Protein AF-A0A496RHC1-F1 (afdb_monomer)

pLDDT: mean 85.06, std 15.64, range [46.91, 98.38]

Foldseek 3Di:
DVVVVVVVVVVVVVPPPPDPDVDQDPAWPDDAPPDTDGPVRLVVVLVVDPFDPDPVSSVVSNVVVNVVVVVVVVCVVVVVCVDPVNVVVVVVVVVVVVVVVVVVVVCVVCVVVDDDDPVNVQVVQVVCVVVVNDDDGDDD

Radius of gyration: 28.57 Å; Cα contacts (8 Å, |Δi|>4): 58; chains: 1; bounding box: 62×73×48 Å

Solvent-accessible surface area (backbone atoms only — not comparable to full-atom values): 8525 Å² total; per-residue (Å²): 127,81,65,60,57,57,51,50,54,57,61,65,65,69,72,77,84,83,74,89,68,86,63,84,59,88,52,71,65,47,74,59,87,92,48,72,38,33,43,59,59,51,48,54,54,50,73,76,41,95,54,56,98,47,73,66,30,51,54,50,51,51,51,54,50,52,54,52,51,54,52,50,53,49,38,52,75,72,42,53,75,68,35,70,68,51,49,52,48,52,49,55,51,50,53,52,52,52,52,52,52,52,50,54,52,49,51,57,59,47,57,78,73,60,82,84,52,71,68,60,53,45,58,49,50,54,54,32,32,76,69,70,75,45,83,85,79,92,76,137

Structure (mmCIF, N/CA/C/O backbone):
data_AF-A0A496RHC1-F1
#
_entry.id   AF-A0A496RHC1-F1
#
loop_
_atom_site.group_PDB
_atom_site.id
_atom_site.type_symbol
_atom_site.label_atom_id
_atom_site.label_alt_id
_atom_site.label_comp_id
_atom_site.label_asym_id
_atom_site.label_entity_id
_atom_site.label_seq_id
_atom_site.pdbx_PDB_ins_code
_atom_site.Cartn_x
_atom_site.Cartn_y
_atom_site.Cartn_z
_atom_site.occupancy
_atom_site.B_iso_or_equiv
_atom_site.auth_seq_id
_atom_site.auth_comp_id
_atom_site.auth_asym_id
_atom_site.auth_atom_id
_atom_site.pdbx_PDB_model_num
ATOM 1 N N . MET A 1 1 ? -21.030 -60.474 -12.281 1.00 52.19 1 MET A N 1
ATOM 2 C CA . MET A 1 1 ? -21.161 -59.049 -12.677 1.00 52.19 1 MET A CA 1
ATOM 3 C C . MET A 1 1 ? -21.707 -58.120 -11.583 1.00 52.19 1 MET A C 1
ATOM 5 O O . MET A 1 1 ? -21.429 -56.935 -11.657 1.00 52.19 1 MET A O 1
ATOM 9 N N . ARG A 1 2 ? -22.403 -58.606 -10.536 1.00 55.97 2 ARG A N 1
ATOM 10 C CA . ARG A 1 2 ? -22.975 -57.751 -9.468 1.00 55.97 2 ARG A CA 1
ATOM 11 C C . ARG A 1 2 ? -22.011 -57.384 -8.316 1.00 55.97 2 ARG A C 1
ATOM 13 O O . ARG A 1 2 ? -22.274 -56.425 -7.607 1.00 55.97 2 ARG A O 1
ATOM 20 N N . ASN A 1 3 ? -20.873 -58.081 -8.179 1.00 46.91 3 ASN A N 1
ATOM 21 C CA . ASN A 1 3 ? -19.876 -57.815 -7.124 1.00 46.91 3 ASN A CA 1
ATOM 22 C C . ASN A 1 3 ? -18.772 -56.815 -7.519 1.00 46.91 3 ASN A C 1
ATOM 24 O O . ASN A 1 3 ? -18.162 -56.222 -6.637 1.00 46.91 3 ASN A O 1
ATOM 28 N N . HIS A 1 4 ? -18.522 -56.584 -8.815 1.00 53.34 4 HIS A N 1
ATOM 29 C CA . HIS A 1 4 ? -17.479 -55.640 -9.253 1.00 53.34 4 HIS A CA 1
ATOM 30 C C . HIS A 1 4 ? -17.912 -54.172 -9.117 1.00 53.34 4 HIS A C 1
ATOM 32 O O . HIS A 1 4 ? -17.069 -53.311 -8.899 1.00 53.34 4 HIS A O 1
ATOM 38 N N . ILE A 1 5 ? -19.223 -53.899 -9.169 1.00 59.91 5 ILE A N 1
ATOM 39 C CA . ILE A 1 5 ? -19.798 -52.554 -8.988 1.00 59.91 5 ILE A CA 1
ATOM 40 C C . ILE A 1 5 ? -19.646 -52.094 -7.531 1.00 59.91 5 ILE A C 1
ATOM 42 O O . ILE A 1 5 ? -19.268 -50.956 -7.278 1.00 59.91 5 ILE A O 1
ATOM 46 N N . VAL A 1 6 ? -19.859 -53.000 -6.570 1.00 60.06 6 VAL A N 1
ATOM 47 C CA . VAL A 1 6 ? -19.645 -52.722 -5.139 1.00 60.06 6 VAL A CA 1
ATOM 48 C C . VAL A 1 6 ? -18.158 -52.495 -4.850 1.00 60.06 6 VAL A C 1
ATOM 50 O O . VAL A 1 6 ? -17.809 -51.598 -4.091 1.00 60.06 6 VAL A O 1
ATOM 53 N N . PHE A 1 7 ? -17.272 -53.243 -5.516 1.00 55.62 7 PHE A N 1
ATOM 54 C CA . PHE A 1 7 ? -15.822 -53.082 -5.376 1.00 55.62 7 PHE A CA 1
ATOM 55 C C . PHE A 1 7 ? -15.322 -51.735 -5.931 1.00 55.62 7 PHE A C 1
ATOM 57 O O . PHE A 1 7 ? -14.465 -51.102 -5.324 1.00 55.62 7 PHE A O 1
ATOM 64 N N . TRP A 1 8 ? -15.901 -51.252 -7.037 1.00 57.19 8 TRP A N 1
ATOM 65 C CA . TRP A 1 8 ? -15.605 -49.927 -7.599 1.00 57.19 8 TRP A CA 1
ATOM 66 C C . TRP A 1 8 ? -16.179 -48.772 -6.766 1.00 57.19 8 TRP A C 1
ATOM 68 O O . TRP A 1 8 ? -15.527 -47.740 -6.636 1.00 57.19 8 TRP A O 1
ATOM 78 N N . LEU A 1 9 ? -17.346 -48.950 -6.140 1.00 58.00 9 LEU A N 1
ATOM 79 C CA . LEU A 1 9 ? -17.923 -47.957 -5.223 1.00 58.00 9 LEU A CA 1
ATOM 80 C C . LEU A 1 9 ? -17.124 -47.824 -3.915 1.00 58.00 9 LEU A C 1
ATOM 82 O O . LEU A 1 9 ? -16.999 -46.723 -3.388 1.00 58.00 9 LEU A O 1
ATOM 86 N N . ILE A 1 10 ?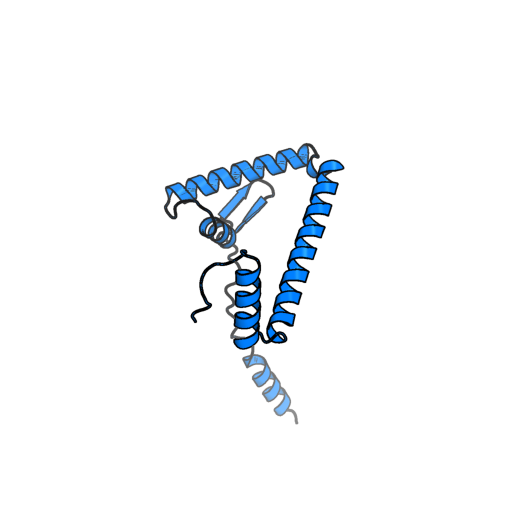 -16.528 -48.915 -3.426 1.00 58.66 10 ILE A N 1
ATOM 87 C CA . ILE A 1 10 ? -15.641 -48.894 -2.250 1.00 58.66 10 ILE A CA 1
ATOM 88 C C . ILE A 1 10 ? -14.264 -48.301 -2.606 1.00 58.66 10 ILE A C 1
ATOM 90 O O . ILE A 1 10 ? -13.697 -47.559 -1.808 1.00 58.66 10 ILE A O 1
ATOM 94 N N . LEU A 1 11 ? -13.751 -48.552 -3.818 1.00 55.56 11 LEU A N 1
ATOM 95 C CA . LEU A 1 11 ? -12.479 -47.991 -4.292 1.00 55.56 11 LEU A CA 1
ATOM 96 C C . LEU A 1 11 ? -12.566 -46.478 -4.578 1.00 55.56 11 LEU A C 1
ATOM 98 O O . LEU A 1 11 ? -11.611 -45.751 -4.318 1.00 55.56 11 LEU A O 1
ATOM 102 N N . PHE A 1 12 ? -13.712 -45.987 -5.060 1.00 55.12 12 PHE A N 1
ATOM 103 C CA . PHE A 1 12 ? -13.930 -44.558 -5.324 1.00 55.12 12 PHE A CA 1
ATOM 104 C C . PHE A 1 12 ? -14.272 -43.752 -4.055 1.00 55.12 12 PHE A C 1
ATOM 106 O O . PHE A 1 12 ? -14.042 -42.547 -4.006 1.00 55.12 12 PHE A O 1
ATOM 113 N N . GLY A 1 13 ? -14.765 -44.412 -2.999 1.00 56.31 13 GLY A N 1
ATOM 114 C CA . GLY A 1 13 ? -15.047 -43.783 -1.702 1.00 56.31 13 GLY A CA 1
ATOM 115 C C . GLY A 1 13 ? -13.808 -43.479 -0.850 1.00 56.31 13 GLY A C 1
ATOM 116 O O . GLY A 1 13 ? -13.897 -42.686 0.083 1.00 56.31 13 GLY A O 1
ATOM 117 N N . LEU A 1 14 ? -12.648 -44.068 -1.168 1.00 54.81 14 LEU A N 1
ATOM 118 C CA . LEU A 1 14 ? -11.431 -43.959 -0.350 1.00 54.81 14 LEU A CA 1
ATOM 119 C C . LEU A 1 14 ? -10.476 -42.827 -0.778 1.00 54.81 14 LEU A C 1
ATOM 121 O O . LEU A 1 14 ? -9.440 -42.630 -0.151 1.00 54.81 14 LEU A O 1
ATOM 125 N N . ILE A 1 15 ? -10.810 -42.076 -1.834 1.00 59.09 15 ILE A N 1
ATOM 126 C CA . ILE A 1 15 ? -9.944 -41.027 -2.411 1.00 59.09 15 ILE A CA 1
ATOM 127 C C . ILE A 1 15 ? -10.274 -39.622 -1.861 1.00 59.09 15 ILE A C 1
ATOM 129 O O . ILE A 1 15 ? -9.530 -38.675 -2.093 1.00 59.09 15 ILE A O 1
ATOM 133 N N . PHE A 1 16 ? -11.338 -39.456 -1.067 1.00 54.50 16 PHE A N 1
ATOM 134 C CA . PHE A 1 16 ? -11.821 -38.122 -0.672 1.00 54.50 16 PHE A CA 1
ATOM 135 C C . PHE A 1 16 ? -11.363 -37.602 0.703 1.00 54.50 16 PHE A C 1
ATOM 137 O O . PHE A 1 16 ? -11.832 -36.554 1.138 1.00 54.50 16 PHE A O 1
ATOM 144 N N . THR A 1 17 ? -10.452 -38.283 1.406 1.00 61.94 17 THR A N 1
ATOM 145 C CA . THR A 1 17 ? -10.113 -37.932 2.804 1.00 61.94 17 THR A CA 1
ATOM 146 C C . THR A 1 17 ? -8.702 -37.387 3.022 1.00 61.94 17 THR A C 1
ATOM 148 O O . THR A 1 17 ? -8.156 -37.549 4.111 1.00 61.94 17 THR A O 1
ATOM 151 N N . ILE A 1 18 ? -8.087 -36.724 2.038 1.00 61.78 18 ILE A N 1
ATOM 152 C CA . ILE A 1 18 ? -6.828 -35.990 2.268 1.00 61.78 18 ILE A CA 1
ATOM 153 C C . ILE A 1 18 ? -6.906 -34.626 1.590 1.00 61.78 18 ILE A C 1
ATOM 155 O O . ILE A 1 18 ? -6.391 -34.400 0.501 1.00 61.78 18 ILE A O 1
ATOM 159 N N . GLY A 1 19 ? -7.593 -33.709 2.259 1.00 58.75 19 GLY A N 1
ATOM 160 C CA . GLY A 1 19 ? -7.707 -32.319 1.844 1.00 58.75 19 GLY A CA 1
ATOM 161 C C . GLY A 1 19 ? -7.941 -31.417 3.043 1.00 58.75 19 GLY A C 1
ATOM 162 O O . GLY A 1 19 ? -8.881 -30.636 3.042 1.00 58.75 19 GLY A O 1
ATOM 163 N N . CYS A 1 20 ? -7.115 -31.534 4.088 1.00 63.62 20 CYS A N 1
ATOM 164 C CA . CYS A 1 20 ? -7.055 -30.508 5.127 1.00 63.62 20 CYS A CA 1
ATOM 165 C C . CYS A 1 20 ? -6.256 -29.321 4.571 1.00 63.62 20 CYS A C 1
ATOM 167 O O . CYS A 1 20 ? -5.105 -29.084 4.934 1.00 63.62 20 CYS A O 1
ATOM 169 N N . ALA A 1 21 ? -6.848 -28.619 3.607 1.00 55.00 21 ALA A N 1
ATOM 170 C CA . ALA A 1 21 ? -6.428 -27.268 3.302 1.00 55.00 21 ALA A CA 1
ATOM 171 C C . ALA A 1 21 ? -6.805 -26.430 4.528 1.00 55.00 21 ALA A C 1
ATOM 173 O O . ALA A 1 21 ? -7.970 -26.418 4.925 1.00 55.00 21 ALA A O 1
ATOM 174 N N . LYS A 1 22 ? -5.825 -25.773 5.161 1.00 53.41 22 LYS A N 1
ATOM 175 C CA . LYS A 1 22 ? -6.102 -24.680 6.098 1.00 53.41 22 LYS A CA 1
ATOM 176 C C . LYS A 1 22 ? -6.852 -23.613 5.303 1.00 53.41 22 LYS A C 1
ATOM 178 O O . LYS A 1 22 ? -6.233 -22.821 4.601 1.00 53.41 22 LYS A O 1
ATOM 183 N N . GLY A 1 23 ? -8.179 -23.686 5.329 1.00 55.72 23 GLY A N 1
ATOM 184 C CA . GLY A 1 23 ? -9.029 -22.620 4.831 1.00 55.72 23 GLY A CA 1
ATOM 185 C C . GLY A 1 23 ? -8.776 -21.357 5.655 1.00 55.72 23 GLY A C 1
ATOM 186 O O . GLY A 1 23 ? -8.352 -21.478 6.809 1.00 55.72 23 GLY A O 1
ATOM 187 N N . PRO A 1 24 ? -8.996 -20.167 5.075 1.00 56.22 24 PRO A N 1
ATOM 188 C CA . PRO A 1 24 ? -8.928 -18.916 5.823 1.00 56.22 24 PRO A CA 1
ATOM 189 C C . PRO A 1 24 ? -9.772 -19.045 7.094 1.00 56.22 24 PRO A C 1
ATOM 191 O O . PRO A 1 24 ? -10.896 -19.553 7.054 1.00 56.22 24 PRO A O 1
ATOM 194 N N . SER A 1 25 ? -9.202 -18.678 8.238 1.00 60.44 25 SER A N 1
ATOM 195 C CA . SER A 1 25 ? -9.881 -18.821 9.518 1.00 60.44 25 SER A CA 1
ATOM 196 C C . SER A 1 25 ? -11.129 -17.936 9.549 1.00 60.44 25 SER A C 1
ATOM 198 O O . SER A 1 25 ? -11.078 -16.741 9.267 1.00 60.44 25 SER A O 1
ATOM 200 N N . GLU A 1 26 ? -12.271 -18.502 9.948 1.00 69.19 26 GLU A N 1
ATOM 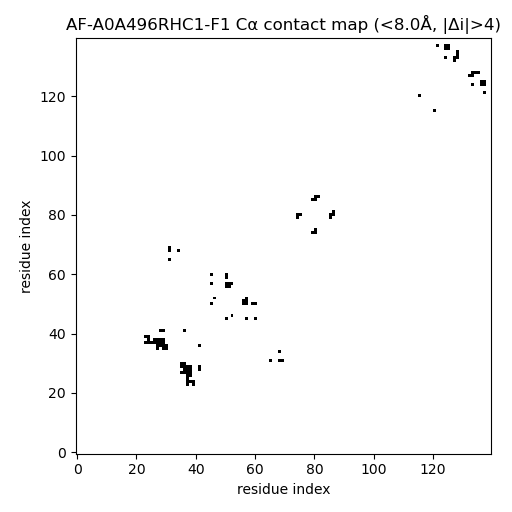201 C CA . GLU A 1 26 ? -13.524 -17.740 10.099 1.00 69.19 26 GLU A CA 1
ATOM 202 C C . GLU A 1 26 ? -13.498 -16.755 11.286 1.00 69.19 26 GLU A C 1
ATOM 204 O O . GLU A 1 26 ? -14.476 -16.060 11.574 1.00 69.19 26 GLU A O 1
ATOM 209 N N . THR A 1 27 ? -12.375 -16.672 12.004 1.00 84.44 27 THR A N 1
ATOM 210 C CA . THR A 1 27 ? -12.238 -15.796 13.164 1.00 84.44 27 THR A CA 1
ATOM 211 C C . THR A 1 27 ? -12.122 -14.351 12.694 1.00 84.44 27 THR A C 1
ATOM 213 O O . THR A 1 27 ? -11.093 -13.926 12.171 1.00 84.44 27 THR A O 1
ATOM 216 N N . THR A 1 28 ? -13.178 -13.569 12.910 1.00 89.62 28 THR A N 1
ATOM 217 C CA . THR A 1 28 ? -13.154 -12.119 12.687 1.00 89.62 28 THR A CA 1
ATOM 218 C C . THR A 1 28 ? -12.209 -11.457 13.691 1.00 89.62 28 THR A C 1
ATOM 220 O O . THR A 1 28 ? -12.417 -11.585 14.898 1.00 89.62 28 THR A O 1
ATOM 223 N N . ALA A 1 29 ? -11.206 -10.717 13.212 1.00 89.44 29 ALA A N 1
ATOM 224 C CA . ALA A 1 29 ? -10.311 -9.934 14.068 1.00 89.44 29 ALA A CA 1
ATOM 225 C C . ALA A 1 29 ? -10.726 -8.465 14.167 1.00 89.44 29 ALA A C 1
ATOM 227 O O . ALA A 1 29 ? -10.575 -7.856 15.226 1.00 89.44 29 ALA A O 1
ATOM 228 N N . VAL A 1 30 ? -11.262 -7.895 13.084 1.00 92.25 30 VAL A N 1
ATOM 229 C CA . VAL A 1 30 ? -11.667 -6.486 13.034 1.00 92.25 30 VAL A CA 1
ATOM 230 C C . VAL A 1 30 ? -13.028 -6.363 12.359 1.00 92.25 30 VAL A C 1
ATOM 232 O O . VAL A 1 30 ? -13.265 -6.944 11.301 1.00 92.25 30 VAL A O 1
ATOM 235 N N . ARG A 1 31 ? -13.920 -5.571 12.961 1.00 93.56 31 ARG A N 1
ATOM 236 C CA . ARG A 1 31 ? -15.194 -5.156 12.364 1.00 93.56 31 ARG A CA 1
ATOM 237 C C . ARG A 1 31 ? -15.384 -3.653 12.556 1.00 93.56 31 ARG A C 1
ATOM 239 O O . ARG A 1 31 ? -15.340 -3.178 13.688 1.00 93.56 31 ARG A O 1
ATOM 246 N N . VAL A 1 32 ? -15.601 -2.928 11.459 1.00 94.12 32 VAL A N 1
ATOM 247 C CA . VAL A 1 32 ? -15.869 -1.481 11.425 1.00 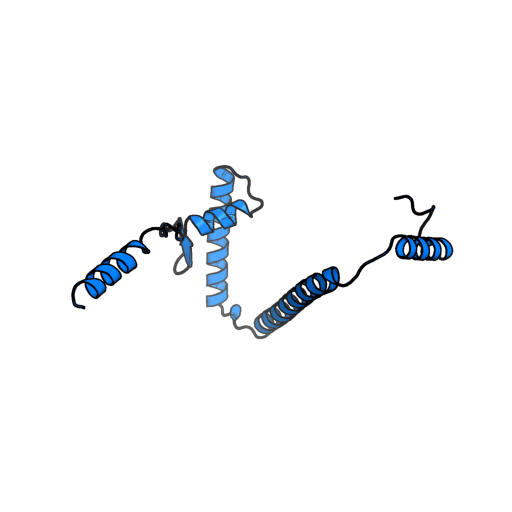94.12 32 VAL A CA 1
ATOM 248 C C . VAL A 1 32 ? -17.071 -1.239 10.509 1.00 94.12 32 VAL A C 1
ATOM 250 O O . VAL A 1 32 ? -16.923 -1.123 9.293 1.00 94.12 32 VAL A O 1
ATOM 253 N N . ASN A 1 33 ? -18.272 -1.183 11.089 1.00 93.00 33 ASN A N 1
ATOM 254 C CA . ASN A 1 33 ? -19.538 -1.190 10.343 1.00 93.00 33 ASN A CA 1
ATOM 255 C C . ASN A 1 33 ? -19.590 -2.396 9.380 1.00 93.00 33 ASN A C 1
ATOM 257 O O . ASN A 1 33 ? -19.375 -3.528 9.816 1.00 93.00 33 ASN A O 1
ATOM 261 N N . GLU A 1 34 ? -19.808 -2.152 8.087 1.00 89.06 34 GLU A N 1
ATOM 262 C CA . GLU A 1 34 ? -19.852 -3.180 7.038 1.00 89.06 34 GLU A CA 1
ATOM 263 C C . GLU A 1 34 ? -18.470 -3.760 6.689 1.00 89.06 34 GLU A C 1
ATOM 265 O O . GLU A 1 34 ? -18.370 -4.811 6.058 1.00 89.06 34 GLU A O 1
ATOM 270 N N . PHE A 1 35 ? -17.379 -3.106 7.104 1.00 93.25 35 PHE A N 1
ATOM 271 C CA . PHE A 1 35 ? -16.035 -3.628 6.886 1.00 93.25 35 PHE A CA 1
ATOM 272 C C . PHE A 1 35 ? -15.726 -4.742 7.892 1.00 93.25 35 PHE A C 1
ATOM 274 O O . PHE A 1 35 ? -15.705 -4.511 9.105 1.00 93.25 35 PHE A O 1
ATOM 281 N N . VAL A 1 36 ? -15.423 -5.937 7.388 1.00 94.50 36 VAL A N 1
ATOM 282 C CA . VAL A 1 36 ? -15.023 -7.106 8.181 1.00 94.50 36 VAL A CA 1
ATOM 283 C C . VAL A 1 36 ? -13.674 -7.603 7.676 1.00 94.50 36 VAL A C 1
ATOM 285 O O . VAL A 1 36 ? -13.458 -7.684 6.471 1.00 94.50 36 VAL A O 1
ATOM 288 N N . MET A 1 37 ? -12.776 -7.929 8.603 1.00 94.00 37 MET A N 1
ATOM 289 C CA . MET A 1 37 ? -11.465 -8.506 8.312 1.00 94.00 37 MET A CA 1
ATOM 290 C C . MET A 1 37 ? -11.214 -9.707 9.229 1.00 94.00 37 MET A C 1
ATOM 292 O O . MET A 1 37 ? -11.407 -9.634 10.453 1.00 94.00 37 MET A O 1
ATOM 296 N N . SER A 1 38 ? -10.784 -10.814 8.632 1.00 95.19 38 SER A N 1
ATOM 297 C CA . SER A 1 38 ? -10.372 -12.026 9.343 1.00 95.19 38 SER A CA 1
ATOM 298 C C . SER A 1 38 ? -9.052 -11.828 10.097 1.00 95.19 38 SER A C 1
ATOM 300 O O . SER A 1 38 ? -8.301 -10.880 9.858 1.00 95.19 38 SER A O 1
ATOM 302 N N . ALA A 1 39 ? -8.755 -12.726 11.035 1.00 94.06 39 ALA A N 1
ATOM 303 C CA . ALA A 1 39 ? -7.487 -12.718 11.759 1.00 94.06 39 ALA A CA 1
ATOM 304 C C . ALA A 1 39 ? -6.276 -12.934 10.847 1.00 94.06 39 ALA A C 1
ATOM 306 O O . ALA A 1 39 ? -5.241 -12.305 11.071 1.00 94.06 39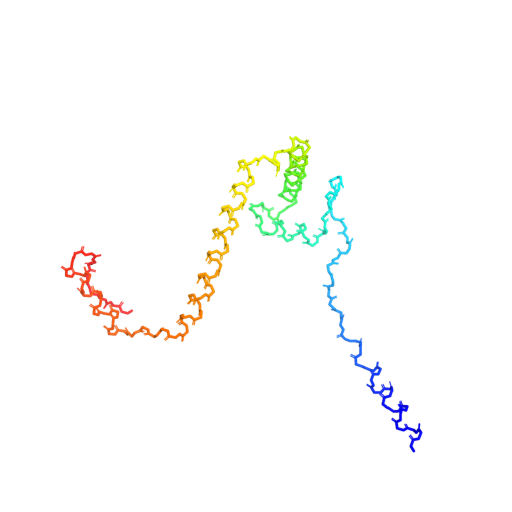 ALA A O 1
ATOM 307 N N . ASP A 1 40 ? -6.420 -13.763 9.813 1.00 93.94 40 ASP A N 1
ATOM 308 C CA . ASP A 1 40 ? -5.336 -14.060 8.878 1.00 93.94 40 ASP A CA 1
ATOM 309 C C . ASP A 1 40 ? -5.024 -12.848 7.995 1.00 93.94 40 ASP A C 1
ATOM 311 O O . ASP A 1 40 ? -3.865 -12.457 7.896 1.00 93.94 40 ASP A O 1
ATOM 315 N N . GLU A 1 41 ? -6.046 -12.179 7.451 1.00 94.38 41 GLU A N 1
ATOM 316 C CA . GLU A 1 41 ? -5.867 -10.938 6.682 1.00 94.38 41 GLU A CA 1
ATOM 317 C C . GLU A 1 41 ? -5.271 -9.817 7.539 1.00 94.38 41 GLU A C 1
ATOM 319 O 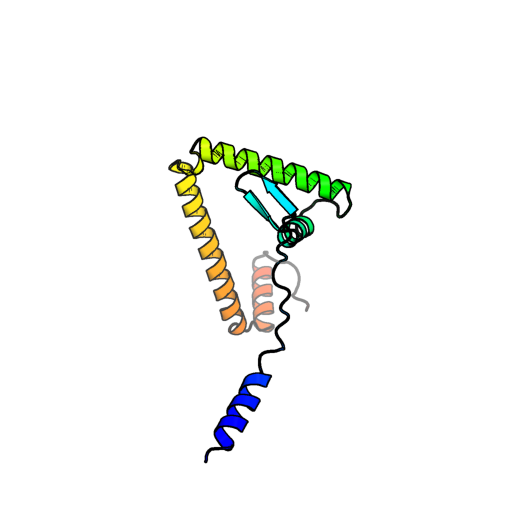O . GLU A 1 41 ? -4.413 -9.063 7.078 1.00 94.38 41 GLU A O 1
ATOM 324 N N . PHE A 1 42 ? -5.708 -9.695 8.798 1.00 95.62 42 PHE A N 1
ATOM 325 C CA . PHE A 1 42 ? -5.143 -8.707 9.714 1.00 95.62 42 PHE A CA 1
ATOM 326 C C . PHE A 1 42 ? -3.662 -8.976 9.973 1.00 95.62 42 PHE A C 1
ATOM 328 O O . PHE A 1 42 ? -2.854 -8.046 9.973 1.00 95.62 42 PHE A O 1
ATOM 335 N N . GLN A 1 43 ? -3.310 -10.241 10.201 1.00 94.81 43 GLN A N 1
ATOM 336 C CA . GLN A 1 43 ? -1.934 -10.644 10.449 1.00 94.81 43 GLN A CA 1
ATOM 337 C C . GLN A 1 43 ? -1.067 -10.441 9.201 1.00 94.81 43 GLN A C 1
ATOM 339 O O . GLN A 1 43 ? -0.003 -9.845 9.317 1.00 94.81 43 GLN A O 1
ATOM 344 N N . GLU A 1 44 ? -1.548 -10.821 8.015 1.00 95.44 44 GLU A N 1
ATOM 345 C CA . GLU A 1 44 ? -0.855 -10.597 6.742 1.00 95.44 44 GLU A CA 1
ATOM 346 C C . GLU A 1 44 ? -0.590 -9.108 6.491 1.00 95.44 44 GLU A C 1
ATOM 348 O O . GLU A 1 44 ? 0.523 -8.723 6.129 1.00 95.44 44 GLU A O 1
ATOM 353 N N . GLN A 1 45 ? -1.586 -8.242 6.703 1.00 95.56 45 GLN A N 1
ATOM 354 C CA . GLN A 1 45 ? -1.386 -6.804 6.518 1.00 95.56 45 GLN A CA 1
ATOM 355 C C . GLN A 1 45 ? -0.432 -6.216 7.558 1.00 95.56 45 GLN A C 1
ATOM 357 O O . GLN A 1 45 ? 0.348 -5.329 7.220 1.00 95.56 45 GLN A O 1
ATOM 362 N N . PHE A 1 46 ? -0.479 -6.697 8.803 1.00 96.94 46 PHE A N 1
ATOM 363 C CA . PHE A 1 46 ? 0.443 -6.262 9.849 1.00 96.94 46 PHE A CA 1
ATOM 364 C C . PHE A 1 46 ? 1.887 -6.685 9.548 1.00 96.94 46 PHE A C 1
ATOM 366 O O . PHE A 1 46 ? 2.792 -5.862 9.668 1.00 96.94 46 PHE A O 1
ATOM 373 N N . ASP A 1 47 ? 2.100 -7.922 9.101 1.00 96.38 47 ASP A N 1
ATOM 374 C CA . ASP A 1 47 ? 3.431 -8.461 8.792 1.00 96.38 47 ASP A CA 1
ATOM 375 C C . ASP A 1 47 ? 4.085 -7.767 7.589 1.00 96.38 47 ASP A C 1
ATOM 377 O O . ASP A 1 47 ? 5.307 -7.651 7.531 1.00 96.38 47 ASP A O 1
ATOM 381 N N . ASN A 1 48 ? 3.278 -7.262 6.651 1.00 96.62 48 ASN A N 1
ATOM 382 C CA . ASN A 1 48 ? 3.741 -6.472 5.506 1.00 96.62 48 ASN A CA 1
ATOM 383 C C . ASN A 1 48 ? 3.787 -4.957 5.783 1.00 96.62 48 ASN A C 1
ATOM 385 O O . ASN A 1 48 ? 3.985 -4.168 4.857 1.00 96.62 48 ASN A O 1
ATOM 389 N N . SER A 1 49 ? 3.555 -4.533 7.026 1.00 95.94 49 SER A N 1
ATOM 390 C CA . SER A 1 49 ? 3.570 -3.123 7.413 1.00 95.94 49 SER A CA 1
ATOM 391 C C . SER A 1 49 ? 4.907 -2.712 8.030 1.00 95.94 49 SER A C 1
ATOM 393 O O . SER A 1 49 ? 5.662 -3.539 8.529 1.00 95.94 49 SER A O 1
ATOM 395 N N . ASP A 1 50 ? 5.162 -1.405 8.085 1.00 96.81 50 ASP A N 1
ATOM 396 C CA . ASP A 1 50 ? 6.366 -0.853 8.722 1.00 96.81 50 ASP A CA 1
ATOM 397 C C . ASP A 1 50 ? 6.253 -0.750 10.259 1.00 96.81 50 ASP A C 1
ATOM 399 O O . ASP A 1 50 ? 7.108 -0.153 10.921 1.00 96.81 50 ASP A O 1
ATOM 403 N N . TYR A 1 51 ? 5.179 -1.277 10.860 1.00 97.12 51 TYR A N 1
ATOM 404 C CA . TYR A 1 51 ? 4.971 -1.203 12.305 1.00 97.12 51 TYR A CA 1
ATOM 405 C C . TYR A 1 51 ? 5.869 -2.215 13.027 1.00 97.12 51 TYR A C 1
ATOM 407 O O . TYR A 1 51 ? 6.085 -3.326 12.543 1.00 97.12 51 TYR A O 1
ATOM 415 N N . PRO A 1 52 ? 6.379 -1.881 14.225 1.00 96.81 52 PRO A N 1
ATOM 416 C CA . PRO A 1 52 ? 7.213 -2.809 14.969 1.00 96.81 52 PRO A CA 1
ATOM 417 C C . PRO A 1 52 ? 6.411 -4.055 15.361 1.00 96.81 52 PRO A C 1
ATOM 419 O O . PRO A 1 52 ? 5.294 -3.944 15.870 1.00 96.81 52 PRO A O 1
ATOM 422 N N . ALA A 1 53 ? 7.010 -5.236 15.182 1.00 95.88 53 ALA A N 1
ATOM 423 C CA . ALA A 1 53 ? 6.416 -6.544 15.476 1.00 95.88 53 ALA A CA 1
ATOM 424 C C . ALA A 1 53 ? 6.317 -6.828 16.991 1.00 95.88 53 ALA A C 1
ATOM 426 O O . ALA A 1 53 ? 6.862 -7.795 17.521 1.00 95.88 53 ALA A O 1
ATOM 427 N N . ASN A 1 54 ? 5.639 -5.944 17.718 1.00 96.56 54 ASN A N 1
ATOM 428 C CA . ASN A 1 54 ? 5.369 -6.039 19.143 1.00 96.56 54 ASN A CA 1
ATOM 429 C C . ASN A 1 54 ? 3.918 -5.618 19.437 1.00 96.56 54 ASN A C 1
ATOM 431 O O . ASN A 1 54 ? 3.174 -5.197 18.548 1.00 96.56 54 ASN A O 1
ATOM 435 N N . LYS A 1 55 ? 3.496 -5.755 20.699 1.00 96.44 55 LYS A N 1
ATOM 436 C CA . LYS A 1 55 ? 2.115 -5.465 21.106 1.00 96.44 55 LYS A CA 1
ATOM 437 C C . LYS A 1 55 ? 1.703 -4.018 20.802 1.00 96.44 55 LYS A C 1
ATOM 439 O O . LYS A 1 55 ? 0.620 -3.801 20.275 1.00 96.44 55 LYS A O 1
ATOM 444 N N . GLU A 1 56 ? 2.568 -3.054 21.100 1.00 97.50 56 GLU A N 1
ATOM 445 C CA . GLU A 1 56 ? 2.289 -1.631 20.888 1.00 97.50 56 GLU A CA 1
ATOM 446 C C . GLU A 1 56 ? 2.163 -1.290 19.395 1.00 97.50 56 GLU A C 1
ATOM 448 O O . GLU A 1 56 ? 1.220 -0.610 18.990 1.00 97.50 56 GLU A O 1
ATOM 453 N N . GLY A 1 57 ? 3.058 -1.818 18.555 1.00 97.81 57 GLY A N 1
ATOM 454 C CA . GLY A 1 57 ? 2.988 -1.663 17.104 1.00 97.81 57 GLY A CA 1
ATOM 455 C C . GLY A 1 57 ? 1.708 -2.253 16.524 1.00 97.81 57 GLY A C 1
ATOM 456 O O . GLY A 1 57 ? 1.052 -1.602 15.713 1.00 97.81 57 GLY A O 1
ATOM 457 N N . LYS A 1 58 ? 1.292 -3.430 17.008 1.00 96.75 58 LYS A N 1
ATOM 458 C CA . LYS A 1 58 ? 0.036 -4.080 16.603 1.00 96.75 58 LYS A CA 1
ATOM 459 C C . LYS A 1 58 ? -1.199 -3.273 17.017 1.00 96.75 58 LYS A C 1
ATOM 461 O O . LYS A 1 58 ? -2.131 -3.134 16.228 1.00 96.75 58 LYS A O 1
ATOM 466 N N . GLU A 1 59 ? -1.200 -2.696 18.219 1.00 96.94 59 GLU A N 1
ATOM 467 C CA . GLU A 1 59 ? -2.271 -1.803 18.689 1.00 96.94 59 GLU A CA 1
ATOM 468 C C . GLU A 1 59 ? -2.345 -0.505 17.873 1.00 96.94 59 GLU A C 1
ATOM 470 O O . GLU A 1 59 ? -3.438 -0.060 17.509 1.00 96.94 59 GLU A O 1
ATOM 475 N N . LYS A 1 60 ? -1.193 0.091 17.546 1.00 97.94 60 LYS A N 1
ATOM 476 C CA . LYS A 1 60 ? -1.121 1.295 16.711 1.00 97.94 60 LYS A CA 1
ATOM 477 C C . LYS A 1 60 ? -1.614 1.010 15.291 1.00 97.94 60 LYS A C 1
ATOM 479 O O . LYS A 1 60 ? -2.464 1.744 14.792 1.00 97.94 60 LYS A O 1
ATOM 484 N N . PHE A 1 61 ? -1.157 -0.086 14.687 1.00 97.81 61 PHE A N 1
ATOM 485 C CA . PHE A 1 61 ? -1.615 -0.536 13.373 1.00 97.81 61 PHE A CA 1
ATOM 486 C C . PHE A 1 61 ? -3.136 -0.733 13.342 1.00 97.81 61 PHE A C 1
ATOM 488 O O . PHE A 1 61 ? -3.803 -0.227 12.441 1.00 97.81 61 PHE A O 1
ATOM 495 N N . LEU A 1 62 ? -3.706 -1.385 14.363 1.00 96.69 62 LEU A N 1
ATOM 496 C CA . LEU A 1 62 ? -5.154 -1.565 14.485 1.00 96.69 62 LEU A CA 1
ATOM 497 C C . LEU A 1 62 ? -5.903 -0.223 14.533 1.00 96.69 62 LEU A C 1
ATOM 499 O O . LEU A 1 62 ? -6.897 -0.044 13.829 1.00 96.69 62 LEU A O 1
ATOM 503 N N . LYS A 1 63 ? -5.432 0.735 15.340 1.00 97.06 63 LYS A N 1
ATOM 504 C CA . LYS A 1 63 ? -6.035 2.076 15.435 1.00 97.06 63 LYS A CA 1
ATOM 505 C C . LYS A 1 63 ? -5.990 2.836 14.111 1.00 97.06 63 LYS A C 1
ATOM 507 O O . LYS A 1 63 ? -6.988 3.453 13.726 1.00 97.06 63 LYS A O 1
ATOM 512 N N . ASP A 1 64 ? -4.859 2.776 13.420 1.00 97.31 64 ASP A N 1
ATOM 513 C CA . ASP A 1 64 ? -4.669 3.463 12.144 1.00 97.31 64 ASP A CA 1
ATOM 514 C C . ASP A 1 64 ? -5.504 2.798 11.038 1.00 97.31 64 ASP A C 1
ATOM 516 O O . ASP A 1 64 ? -6.089 3.487 10.199 1.00 97.31 64 ASP A O 1
ATOM 520 N N . LEU A 1 65 ? -5.640 1.468 11.063 1.00 96.50 65 LEU A N 1
ATOM 521 C CA . LEU A 1 65 ? -6.549 0.722 10.194 1.00 96.50 65 LEU A CA 1
ATOM 522 C C . LEU A 1 65 ? -8.003 1.167 10.401 1.00 96.50 65 LEU A C 1
ATOM 524 O O . LEU A 1 65 ? -8.661 1.531 9.428 1.00 96.50 65 LEU A O 1
ATOM 528 N N . ILE A 1 66 ? -8.492 1.184 11.646 1.00 96.38 66 ILE A N 1
ATOM 529 C CA . ILE A 1 66 ? -9.872 1.591 11.962 1.00 96.38 66 ILE A CA 1
ATOM 530 C C . ILE A 1 66 ? -10.127 3.029 11.503 1.00 96.38 66 ILE A C 1
ATOM 532 O O . ILE A 1 66 ? -11.099 3.280 10.792 1.00 96.38 66 ILE A O 1
ATOM 536 N N . SER A 1 67 ? -9.229 3.955 11.848 1.00 97.31 67 SER A N 1
ATOM 537 C CA . SER A 1 67 ? -9.339 5.368 11.458 1.00 97.31 67 SER A CA 1
ATOM 538 C C . SER A 1 67 ? -9.429 5.526 9.941 1.00 97.31 67 SER A C 1
ATOM 540 O O . SER A 1 67 ? -10.313 6.213 9.434 1.00 97.31 67 SER A O 1
ATOM 542 N N . ARG A 1 68 ? -8.567 4.826 9.196 1.00 96.94 68 ARG A N 1
ATOM 543 C CA . ARG A 1 68 ? -8.572 4.841 7.729 1.00 96.94 68 ARG A CA 1
ATOM 544 C C . ARG A 1 68 ? -9.882 4.314 7.151 1.00 96.94 68 ARG A C 1
ATOM 546 O O . ARG A 1 68 ? -10.387 4.891 6.196 1.00 96.94 68 ARG A O 1
ATOM 553 N N . LYS A 1 69 ? -10.443 3.238 7.712 1.00 96.75 69 LYS A N 1
ATOM 554 C CA . LYS A 1 69 ? -11.718 2.675 7.238 1.00 96.75 69 LYS A CA 1
ATOM 555 C C . LYS A 1 69 ? -12.895 3.612 7.488 1.00 96.75 69 LYS A C 1
ATOM 557 O O . LYS A 1 69 ? -13.724 3.752 6.598 1.00 96.75 69 LYS A O 1
ATOM 562 N N . LEU A 1 70 ? -12.932 4.294 8.632 1.00 97.50 70 LEU A N 1
ATOM 563 C CA . LEU A 1 70 ? -13.959 5.302 8.908 1.00 97.50 70 LEU A CA 1
ATOM 564 C C . LEU A 1 70 ? -13.875 6.485 7.934 1.00 97.50 70 LEU A C 1
ATOM 566 O O . LEU A 1 70 ? -14.896 6.903 7.403 1.00 97.50 70 LEU A O 1
ATOM 570 N N . LEU A 1 71 ? -12.668 6.978 7.643 1.00 97.88 71 LEU A N 1
ATOM 571 C CA . LEU A 1 71 ? -12.477 8.068 6.678 1.00 97.88 71 LEU A CA 1
ATOM 572 C C . LEU A 1 71 ? -12.889 7.677 5.253 1.00 97.88 71 LEU A C 1
ATOM 574 O O . LEU A 1 71 ? -13.466 8.492 4.543 1.00 97.88 71 LEU A O 1
ATOM 578 N N . LEU A 1 72 ? -12.614 6.439 4.835 1.00 97.06 72 LEU A N 1
ATOM 579 C CA . LEU A 1 72 ? -13.050 5.943 3.527 1.00 97.06 72 LEU A CA 1
ATOM 580 C C . LEU A 1 72 ? -14.578 5.830 3.442 1.00 97.06 72 LEU A C 1
ATOM 582 O O . LEU A 1 72 ? -15.152 6.224 2.435 1.00 97.06 72 LEU A O 1
ATOM 586 N N . GLN A 1 73 ? -15.237 5.362 4.505 1.00 96.44 73 GLN A N 1
ATOM 587 C CA . GLN A 1 73 ? -16.702 5.323 4.559 1.00 96.44 73 GLN A CA 1
ATOM 588 C C . GLN A 1 73 ? -17.312 6.729 4.494 1.00 96.44 73 GLN A C 1
ATOM 590 O O . GLN A 1 73 ? -18.302 6.926 3.796 1.00 96.44 73 GLN A O 1
ATOM 595 N N . GLU A 1 74 ? -16.719 7.715 5.171 1.00 97.44 74 GLU A N 1
ATOM 596 C CA . GLU A 1 74 ? -17.152 9.114 5.062 1.00 97.44 74 GLU A CA 1
ATOM 597 C C . GLU A 1 74 ? -16.982 9.641 3.627 1.00 97.44 74 GLU A C 1
ATOM 599 O O . GLU A 1 74 ? -17.897 10.245 3.074 1.00 97.44 74 GLU A O 1
ATOM 604 N N . ALA A 1 75 ? -15.847 9.355 2.983 1.00 97.50 75 ALA A N 1
ATOM 605 C CA . ALA A 1 75 ? -15.599 9.749 1.597 1.00 97.50 75 ALA A CA 1
ATOM 606 C C . ALA A 1 75 ? -16.641 9.166 0.620 1.00 97.50 75 ALA A C 1
ATOM 608 O O . ALA A 1 75 ? -17.117 9.877 -0.266 1.00 97.50 75 ALA A O 1
ATOM 609 N N . GLU A 1 76 ? -17.034 7.902 0.804 1.00 96.31 76 GLU A N 1
ATOM 610 C CA . GLU A 1 76 ? -18.110 7.257 0.034 1.00 96.31 76 GLU A CA 1
ATOM 611 C C . GLU A 1 76 ? -19.478 7.902 0.305 1.00 96.31 76 GLU A C 1
ATOM 613 O O . GLU A 1 76 ? -20.263 8.126 -0.620 1.00 96.31 76 GLU A O 1
ATOM 618 N N . GLN A 1 77 ? -19.775 8.250 1.562 1.00 96.94 77 GLN A N 1
ATOM 619 C CA . GLN A 1 77 ? -21.012 8.957 1.922 1.00 96.94 77 GLN A CA 1
ATOM 620 C C . GLN A 1 77 ? -21.083 10.348 1.285 1.00 96.94 77 GLN A C 1
ATOM 622 O O . GLN A 1 77 ? -22.150 10.769 0.836 1.00 96.94 77 GLN A O 1
ATOM 627 N N . MET A 1 78 ? -19.944 11.032 1.189 1.00 97.94 78 MET A N 1
ATOM 628 C CA . MET A 1 78 ? -19.801 12.308 0.488 1.00 97.94 78 MET A CA 1
ATOM 629 C C . MET A 1 78 ? -19.839 12.166 -1.044 1.00 97.94 78 MET A C 1
ATOM 631 O O . MET A 1 78 ? -19.940 13.172 -1.743 1.00 97.94 78 MET A O 1
ATOM 635 N N . GLY A 1 79 ? -19.785 10.941 -1.578 1.00 97.69 79 GLY A N 1
ATOM 636 C CA . GLY A 1 79 ? -19.803 10.667 -3.015 1.00 97.69 79 GLY A CA 1
ATOM 637 C C . GLY A 1 79 ? -18.490 10.982 -3.733 1.00 97.69 79 GLY A C 1
ATOM 638 O O . GLY A 1 79 ? -18.497 11.109 -4.959 1.00 97.69 79 GLY A O 1
ATOM 639 N N . LEU A 1 80 ? -17.376 11.101 -2.999 1.00 97.88 80 LEU A N 1
ATOM 640 C CA . LEU A 1 80 ? -16.054 11.383 -3.576 1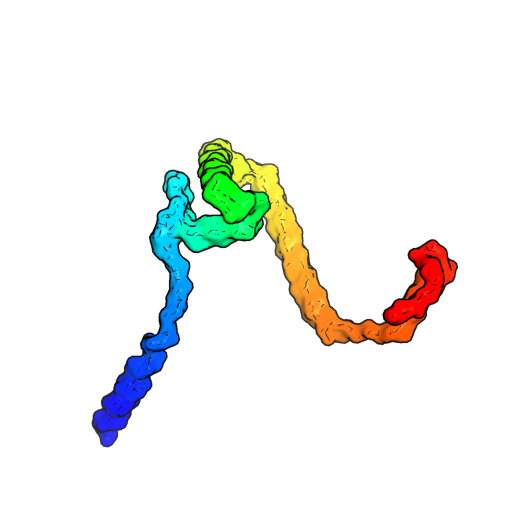.00 97.88 80 LEU A CA 1
ATOM 641 C C . LEU A 1 80 ? -15.604 10.267 -4.532 1.00 97.88 80 LEU A C 1
ATOM 643 O O . LEU A 1 80 ? -14.928 10.517 -5.526 1.00 97.88 80 LEU A O 1
ATOM 647 N N . ASP A 1 81 ? -16.053 9.038 -4.279 1.00 96.88 81 ASP A N 1
ATOM 648 C CA . ASP A 1 81 ? -15.844 7.857 -5.122 1.00 96.88 81 ASP A CA 1
ATOM 649 C C . ASP A 1 81 ? -16.531 7.944 -6.500 1.00 96.88 81 ASP A C 1
ATOM 651 O O . ASP A 1 81 ? -16.246 7.142 -7.391 1.00 96.88 81 ASP A O 1
ATOM 655 N N . LYS A 1 82 ? -17.430 8.916 -6.695 1.00 97.62 82 LYS A N 1
ATOM 656 C CA . LYS A 1 82 ? -18.217 9.116 -7.925 1.00 97.62 82 LYS A CA 1
ATOM 657 C C . LYS A 1 82 ? -17.832 10.384 -8.676 1.00 97.62 82 LYS A C 1
ATOM 659 O O . LYS A 1 82 ? -18.392 10.650 -9.742 1.00 97.62 82 LYS A O 1
ATOM 664 N N . GLU A 1 83 ? -16.909 11.178 -8.142 1.00 98.38 83 GLU A N 1
ATOM 665 C CA . GLU A 1 83 ? -16.473 12.402 -8.799 1.00 98.38 83 GLU A CA 1
ATOM 666 C C . GLU A 1 83 ? -15.788 12.079 -10.138 1.00 98.38 83 GLU A C 1
ATOM 668 O O . GLU A 1 83 ? -14.937 11.186 -10.201 1.00 98.38 83 GLU A O 1
ATOM 673 N N . PRO A 1 84 ? -16.109 12.801 -11.232 1.00 98.25 84 PRO A N 1
ATOM 674 C CA . PRO A 1 84 ? -15.528 12.518 -12.545 1.00 98.25 84 PRO A CA 1
ATOM 675 C C . PRO A 1 84 ? -13.994 12.555 -12.564 1.00 98.25 84 PRO A C 1
ATOM 677 O O . PRO A 1 84 ? -13.366 11.808 -13.315 1.00 98.25 84 PRO A O 1
ATOM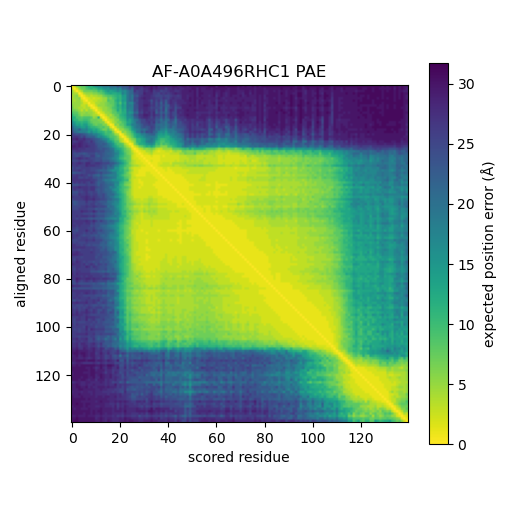 680 N N . GLU A 1 85 ? -13.386 13.420 -11.749 1.00 97.50 85 GLU A N 1
ATOM 681 C CA . GLU A 1 85 ? -11.931 13.518 -11.623 1.00 97.50 85 GLU A CA 1
ATOM 682 C C . GLU A 1 85 ? -11.332 12.276 -10.953 1.00 97.50 85 GLU A C 1
ATOM 684 O O . GLU A 1 85 ? -10.411 11.677 -11.515 1.00 97.50 85 GLU A O 1
ATOM 689 N N . PHE A 1 86 ? -11.916 11.823 -9.839 1.00 97.88 86 PHE A N 1
ATOM 690 C CA . PHE A 1 86 ? -11.517 10.587 -9.164 1.00 97.88 86 PHE A CA 1
ATOM 691 C C . PHE A 1 86 ? -11.652 9.369 -10.085 1.00 97.88 86 PHE A C 1
ATOM 693 O O . PHE A 1 86 ? -10.704 8.601 -10.248 1.00 97.88 86 PHE A O 1
ATOM 700 N N . LEU A 1 87 ? -12.790 9.217 -10.771 1.00 98.12 87 LEU A N 1
ATOM 701 C CA . LEU A 1 87 ? -13.010 8.099 -11.697 1.00 98.12 87 LEU A CA 1
ATOM 702 C C . LEU A 1 87 ? -11.974 8.075 -12.831 1.00 98.12 87 LEU A C 1
ATOM 704 O O . LEU A 1 87 ? -11.456 7.014 -13.185 1.00 98.12 87 LEU A O 1
ATOM 708 N N . LYS A 1 88 ? -11.605 9.247 -13.358 1.00 98.38 88 LYS A N 1
ATOM 709 C CA . LYS A 1 88 ? -10.552 9.377 -14.374 1.00 98.38 88 LYS A CA 1
ATOM 710 C C . LYS A 1 88 ? -9.162 9.046 -13.823 1.00 98.38 88 LYS A C 1
ATOM 712 O O . LYS A 1 88 ? -8.290 8.568 -14.552 1.00 98.38 88 LYS A O 1
ATOM 717 N N . GLU A 1 89 ? -8.896 9.324 -12.552 1.00 98.06 89 GLU A N 1
ATOM 718 C CA . GLU A 1 89 ? -7.667 8.881 -11.888 1.00 98.06 89 GLU A CA 1
ATOM 719 C C . GLU A 1 89 ? -7.619 7.367 -11.714 1.00 98.06 89 GLU A C 1
ATOM 721 O O . GLU A 1 89 ? -6.593 6.765 -12.046 1.00 98.06 89 GLU A O 1
ATOM 726 N N . VAL A 1 90 ? -8.726 6.754 -11.291 1.00 97.88 90 VAL A N 1
ATOM 727 C CA . VAL A 1 90 ? -8.859 5.296 -11.175 1.00 97.88 90 VAL A CA 1
ATOM 728 C C . VAL A 1 90 ? -8.610 4.619 -12.524 1.00 97.88 90 VAL A C 1
ATOM 730 O O . VAL A 1 90 ? -7.806 3.689 -12.593 1.00 97.88 90 VAL A O 1
ATOM 733 N N . GLU A 1 91 ? -9.218 5.117 -13.604 1.00 98.19 91 GLU A N 1
ATOM 734 C CA . GLU A 1 91 ? -9.010 4.604 -14.965 1.00 98.19 91 GLU A CA 1
ATOM 735 C C . GLU A 1 91 ? -7.531 4.675 -15.377 1.00 98.19 91 GLU A C 1
ATOM 737 O O . GLU A 1 91 ? -6.928 3.663 -15.738 1.00 98.19 91 GLU A O 1
ATOM 742 N N . ARG A 1 92 ? -6.891 5.842 -15.225 1.00 98.31 92 ARG A N 1
ATOM 743 C CA . ARG A 1 92 ? -5.468 6.017 -15.568 1.00 98.31 92 ARG A CA 1
ATOM 744 C C . ARG A 1 92 ? -4.549 5.126 -14.736 1.00 98.31 92 ARG A C 1
ATOM 746 O O . ARG A 1 92 ? -3.534 4.641 -15.241 1.00 98.31 92 ARG A O 1
ATOM 753 N N . PHE A 1 93 ? -4.847 4.945 -13.452 1.00 98.31 93 PHE A N 1
ATOM 754 C CA . PHE A 1 93 ? -4.078 4.057 -12.585 1.00 98.31 93 PHE A CA 1
ATOM 755 C C . PHE A 1 93 ? -4.228 2.593 -13.009 1.00 98.31 93 PHE A C 1
ATOM 757 O O . PHE A 1 93 ? -3.231 1.862 -13.067 1.00 98.31 93 PHE A O 1
ATOM 764 N N . TRP A 1 94 ? -5.449 2.179 -13.350 1.00 98.25 94 TRP A N 1
ATOM 765 C CA . TRP A 1 94 ? -5.746 0.843 -13.854 1.00 98.25 94 TRP A CA 1
ATOM 766 C C . TRP A 1 94 ? -4.989 0.553 -15.156 1.00 98.25 94 TRP A C 1
ATOM 768 O O . TRP A 1 94 ? -4.256 -0.438 -15.219 1.00 98.25 94 TRP A O 1
ATOM 778 N N . GLU A 1 95 ? -5.058 1.453 -16.142 1.00 98.38 95 GLU A N 1
ATOM 779 C CA . GLU A 1 95 ? -4.342 1.318 -17.419 1.00 98.38 95 GLU A CA 1
ATOM 780 C C . GLU A 1 95 ? -2.830 1.171 -17.209 1.00 98.38 95 GLU A C 1
ATOM 782 O O . GLU A 1 95 ? -2.204 0.238 -17.720 1.00 98.38 95 GLU A O 1
ATOM 787 N N . LYS A 1 96 ? -2.233 2.060 -16.403 1.00 98.19 96 LYS A N 1
ATOM 788 C CA . LYS A 1 96 ? -0.794 2.033 -16.098 1.00 98.19 96 LYS A CA 1
ATOM 789 C C . LYS A 1 96 ? -0.377 0.735 -15.415 1.00 98.19 96 LYS A C 1
ATOM 791 O O . LYS A 1 96 ? 0.661 0.166 -15.757 1.00 98.19 96 LYS A O 1
ATOM 796 N N . THR A 1 97 ? -1.168 0.267 -14.454 1.00 98.25 97 THR A N 1
ATOM 797 C CA . THR A 1 97 ? -0.873 -0.959 -13.703 1.00 98.25 97 THR A CA 1
ATOM 798 C C . THR A 1 97 ? -0.950 -2.185 -14.607 1.00 98.25 97 THR A C 1
ATOM 800 O O . THR A 1 97 ? -0.047 -3.024 -14.579 1.00 98.25 97 THR A O 1
ATOM 803 N N . LEU A 1 98 ? -1.971 -2.271 -15.464 1.00 98.12 98 LEU A N 1
ATOM 804 C CA . LEU A 1 98 ? -2.081 -3.358 -16.434 1.00 98.12 98 LEU A CA 1
ATOM 805 C C . LEU A 1 98 ? -0.934 -3.346 -17.440 1.00 98.12 98 LEU A C 1
ATOM 807 O O . LEU A 1 98 ? -0.333 -4.396 -17.675 1.00 98.12 98 LEU A O 1
ATOM 811 N N . LEU A 1 99 ? -0.592 -2.174 -17.978 1.00 97.81 99 LEU A N 1
ATOM 812 C CA . LEU A 1 99 ? 0.516 -2.028 -18.917 1.00 97.81 99 LEU A CA 1
ATOM 813 C C . LEU A 1 99 ? 1.844 -2.472 -18.286 1.00 97.81 99 LEU A C 1
ATOM 815 O O . LEU A 1 99 ? 2.584 -3.259 -18.877 1.00 97.81 99 LEU A O 1
ATOM 819 N N . LYS A 1 100 ? 2.122 -2.038 -17.052 1.00 97.25 100 LYS A N 1
ATOM 820 C CA . LYS A 1 100 ? 3.301 -2.479 -16.293 1.00 97.25 100 LYS A CA 1
ATOM 821 C C . LYS A 1 100 ? 3.329 -4.001 -16.137 1.00 97.25 100 LYS A C 1
ATOM 823 O O . LYS A 1 100 ? 4.363 -4.623 -16.378 1.00 97.25 100 LYS A O 1
ATOM 828 N N . ASN A 1 101 ? 2.206 -4.603 -15.750 1.00 97.38 101 ASN A N 1
ATOM 829 C CA . ASN A 1 101 ? 2.128 -6.040 -15.496 1.00 97.38 101 ASN A CA 1
ATOM 830 C C . ASN A 1 101 ? 2.328 -6.868 -16.773 1.00 97.38 101 ASN A C 1
ATOM 832 O O . ASN A 1 101 ? 3.053 -7.865 -16.739 1.00 97.38 101 ASN A O 1
ATOM 836 N N . ILE A 1 102 ? 1.731 -6.461 -17.901 1.00 96.12 102 ILE A N 1
ATOM 837 C CA . ILE A 1 102 ? 1.906 -7.186 -19.167 1.00 96.12 102 ILE A CA 1
ATOM 838 C C . ILE A 1 102 ? 3.327 -7.038 -19.711 1.00 96.12 102 ILE A C 1
ATOM 840 O O . ILE A 1 102 ? 3.898 -8.040 -20.138 1.00 96.12 102 ILE A O 1
ATOM 844 N N . ILE A 1 103 ? 3.928 -5.843 -19.627 1.00 95.25 103 ILE A N 1
ATOM 845 C CA . ILE A 1 103 ? 5.330 -5.630 -20.015 1.00 95.25 103 ILE A CA 1
ATOM 846 C C . ILE A 1 103 ? 6.233 -6.529 -19.178 1.00 95.25 103 ILE A C 1
ATOM 848 O O . ILE A 1 103 ? 7.001 -7.297 -19.740 1.00 95.25 103 ILE A O 1
ATOM 852 N N . TYR A 1 104 ? 6.091 -6.514 -17.851 1.00 93.62 104 TYR A N 1
ATOM 853 C CA . TYR A 1 104 ? 6.899 -7.351 -16.964 1.00 93.62 104 TYR A CA 1
ATOM 854 C C . TYR A 1 104 ? 6.798 -8.844 -17.305 1.00 93.62 104 TYR A C 1
ATOM 856 O O . TYR A 1 104 ? 7.809 -9.547 -17.348 1.00 93.62 104 TYR A O 1
ATOM 864 N N . ARG A 1 105 ? 5.585 -9.333 -17.589 1.00 93.75 105 ARG A N 1
ATOM 865 C CA . ARG A 1 105 ? 5.366 -10.730 -17.983 1.00 93.75 105 ARG A CA 1
ATOM 866 C C . ARG A 1 105 ? 6.023 -11.052 -19.325 1.00 93.75 105 ARG A C 1
ATOM 868 O O . ARG A 1 105 ? 6.711 -12.061 -19.425 1.00 93.75 105 ARG A O 1
ATOM 875 N N . LYS A 1 106 ? 5.863 -10.179 -20.323 1.00 90.62 106 LYS A N 1
ATOM 876 C CA . LYS A 1 106 ? 6.466 -10.337 -21.653 1.00 90.62 106 LYS A CA 1
ATOM 877 C C . LYS A 1 106 ? 7.987 -10.266 -21.607 1.00 90.62 106 LYS A C 1
ATOM 879 O O . LYS A 1 106 ? 8.645 -11.090 -22.222 1.00 90.62 106 LYS A O 1
ATOM 884 N N . SER A 1 107 ? 8.552 -9.350 -20.828 1.00 89.12 107 SER A N 1
ATOM 885 C CA . SER A 1 107 ? 9.996 -9.272 -20.610 1.00 89.12 107 SER A CA 1
ATOM 886 C C . SER A 1 107 ? 10.543 -10.551 -19.980 1.00 89.12 107 SER A C 1
ATOM 888 O O . SER A 1 107 ? 11.609 -10.995 -20.378 1.00 89.12 107 SER A O 1
ATOM 890 N N . LYS A 1 108 ? 9.815 -11.181 -19.047 1.00 88.88 108 LYS A N 1
ATOM 891 C CA . LYS A 1 108 ? 10.205 -12.484 -18.486 1.00 88.88 108 LYS A CA 1
ATOM 892 C C . LYS A 1 108 ? 10.135 -13.631 -19.495 1.00 88.88 108 LYS A C 1
ATOM 894 O O . LYS A 1 108 ? 10.991 -14.504 -19.444 1.00 88.88 108 LYS A O 1
ATOM 899 N N . GLU A 1 109 ? 9.142 -13.632 -20.384 1.00 87.50 109 GLU A N 1
ATOM 900 C CA . GLU A 1 109 ? 9.054 -14.603 -21.488 1.00 87.50 109 GLU A CA 1
ATOM 901 C C . GLU A 1 109 ? 10.252 -14.440 -22.439 1.00 87.50 109 GLU A C 1
ATOM 903 O O . GLU A 1 109 ? 10.968 -15.402 -22.700 1.00 87.50 109 GLU A O 1
ATOM 908 N N . LEU A 1 110 ? 10.533 -13.204 -22.864 1.00 80.81 110 LEU A N 1
ATOM 909 C CA . LEU A 1 110 ? 11.623 -12.886 -23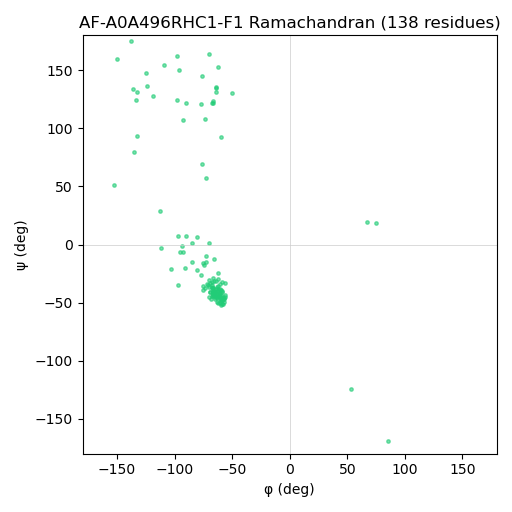.793 1.00 80.81 110 LEU A CA 1
ATOM 910 C C . LEU A 1 110 ? 13.018 -13.046 -23.174 1.00 80.81 110 LEU A C 1
ATOM 912 O O . LEU A 1 110 ? 13.957 -13.396 -23.876 1.00 80.81 110 LEU A O 1
ATOM 916 N N . ALA A 1 111 ? 13.181 -12.825 -21.867 1.00 73.88 111 ALA A N 1
ATOM 917 C CA . ALA A 1 111 ? 14.462 -13.024 -21.186 1.00 73.88 111 ALA A CA 1
ATOM 918 C C . ALA A 1 111 ? 14.942 -14.484 -21.239 1.00 73.88 111 ALA A C 1
ATOM 920 O O . ALA A 1 111 ? 16.139 -14.727 -21.156 1.00 73.88 111 ALA A O 1
ATOM 921 N N . GLY A 1 112 ? 14.031 -15.451 -21.401 1.00 64.06 112 GLY A N 1
ATOM 922 C CA . GLY A 1 112 ? 14.401 -16.844 -21.658 1.00 64.06 112 GLY A CA 1
ATOM 923 C C . GLY A 1 112 ? 14.902 -17.101 -23.086 1.00 64.06 112 GLY A C 1
ATOM 924 O O . GLY A 1 112 ? 15.535 -18.124 -23.326 1.00 64.06 112 GLY A O 1
ATOM 925 N N . GLU A 1 113 ? 14.626 -16.191 -24.023 1.00 65.19 113 GLU A N 1
ATOM 926 C CA . GLU A 1 113 ? 14.962 -16.304 -25.450 1.00 65.19 113 GLU A CA 1
ATOM 927 C C . GLU A 1 113 ? 16.177 -15.447 -25.848 1.00 65.19 113 GLU A C 1
ATOM 929 O O . GLU A 1 113 ? 16.826 -15.722 -26.857 1.00 65.19 113 GLU A O 1
ATOM 934 N N . VAL A 1 114 ? 16.513 -14.420 -25.062 1.00 66.94 114 VAL A N 1
ATOM 935 C CA . VAL A 1 114 ? 17.652 -13.528 -25.316 1.00 66.94 114 VAL A CA 1
ATOM 936 C C . VAL A 1 114 ? 18.885 -14.041 -24.571 1.00 66.94 114 VAL A C 1
ATOM 938 O O . VAL A 1 114 ? 18.986 -13.918 -23.354 1.00 66.94 114 VAL A O 1
ATOM 941 N N . SER A 1 115 ? 19.842 -14.606 -25.309 1.00 66.31 115 SER A N 1
ATOM 942 C CA . SER A 1 115 ? 21.188 -14.893 -24.797 1.00 66.31 115 SER A CA 1
ATOM 943 C C . SER A 1 115 ? 22.094 -13.696 -25.058 1.00 66.31 115 SER A C 1
ATOM 945 O O . SER A 1 115 ? 22.255 -13.298 -26.209 1.00 66.31 115 SER A O 1
ATOM 947 N N . VAL A 1 116 ? 22.667 -13.130 -23.996 1.00 74.56 116 VAL A N 1
ATOM 948 C CA . VAL A 1 116 ? 23.718 -12.110 -24.087 1.00 74.56 116 VAL A CA 1
ATOM 949 C C . VAL A 1 116 ? 25.055 -12.818 -23.912 1.00 74.56 116 VAL A C 1
ATOM 951 O O . VAL A 1 116 ? 25.243 -13.534 -22.927 1.00 74.56 116 VAL A O 1
ATOM 954 N N . TYR A 1 117 ? 25.954 -12.647 -24.875 1.00 79.31 117 TYR A N 1
ATOM 955 C CA . TYR A 1 117 ? 27.278 -13.258 -24.849 1.00 79.31 117 TYR A CA 1
ATOM 956 C C . TYR A 1 117 ? 28.323 -12.277 -24.303 1.00 79.31 117 TYR A C 1
ATOM 958 O O . TYR A 1 117 ? 28.207 -11.062 -24.453 1.00 79.31 117 TYR A O 1
ATOM 966 N N . GLU A 1 118 ? 29.357 -12.817 -23.668 1.00 80.31 118 GLU A N 1
ATOM 967 C CA . GLU A 1 118 ? 30.412 -12.053 -22.989 1.00 80.31 118 GLU A CA 1
ATOM 968 C C . GLU A 1 118 ? 31.197 -11.125 -23.936 1.00 80.31 118 GLU A C 1
ATOM 970 O O . GLU A 1 118 ? 31.582 -10.005 -23.597 1.00 80.31 118 GLU A O 1
ATOM 975 N N . ASP A 1 119 ? 31.384 -11.557 -25.180 1.00 83.31 119 ASP A N 1
ATOM 976 C CA . ASP A 1 119 ? 31.999 -10.763 -26.241 1.00 83.31 119 ASP A CA 1
ATOM 977 C C . ASP A 1 119 ? 31.125 -9.572 -26.669 1.00 83.31 119 ASP A C 1
ATOM 979 O O . ASP A 1 119 ? 31.657 -8.494 -26.943 1.00 83.31 119 ASP A O 1
ATOM 983 N N . GLU A 1 120 ? 29.796 -9.721 -26.667 1.00 84.06 120 GLU A N 1
ATOM 984 C CA . GLU A 1 120 ? 28.852 -8.627 -26.924 1.00 84.06 120 GLU A CA 1
ATOM 985 C C . GLU A 1 120 ? 28.883 -7.575 -25.803 1.00 84.06 120 GLU A C 1
ATOM 987 O O . GLU A 1 120 ? 28.890 -6.371 -26.087 1.00 84.06 120 GLU A O 1
ATOM 992 N N . ILE A 1 121 ? 28.968 -8.019 -24.542 1.00 85.44 121 ILE A N 1
ATOM 993 C CA . ILE A 1 121 ? 29.091 -7.143 -23.364 1.00 85.44 121 ILE A CA 1
ATOM 994 C C . ILE A 1 121 ? 30.386 -6.336 -23.447 1.00 85.44 121 ILE A C 1
ATOM 996 O O . ILE A 1 121 ? 30.353 -5.103 -23.370 1.00 85.44 121 ILE A O 1
ATOM 1000 N N . ARG A 1 122 ? 31.518 -7.007 -23.687 1.00 85.38 122 ARG A N 1
ATOM 1001 C CA . ARG A 1 122 ? 32.834 -6.369 -23.817 1.00 85.38 122 ARG A CA 1
ATOM 1002 C C . ARG A 1 122 ? 32.880 -5.366 -24.965 1.00 85.38 122 ARG A C 1
ATOM 1004 O O . ARG A 1 122 ? 33.301 -4.228 -24.768 1.00 85.38 122 ARG A O 1
ATOM 1011 N N . ALA A 1 123 ? 32.377 -5.748 -26.139 1.00 87.00 123 ALA A N 1
ATOM 1012 C CA . ALA A 1 123 ? 32.350 -4.875 -27.309 1.00 87.00 123 ALA A CA 1
ATOM 1013 C C . ALA A 1 123 ? 31.457 -3.639 -27.107 1.00 87.00 123 ALA A C 1
ATOM 1015 O O . ALA A 1 123 ? 31.736 -2.579 -27.676 1.00 87.00 123 ALA A O 1
ATOM 1016 N N . GLN A 1 124 ? 30.378 -3.739 -26.321 1.00 88.44 124 GLN A N 1
ATOM 1017 C CA . GLN A 1 124 ? 29.595 -2.559 -25.946 1.00 88.44 124 GLN A CA 1
ATOM 1018 C C . GLN A 1 124 ? 30.270 -1.705 -24.880 1.00 88.44 124 GLN A C 1
ATOM 1020 O O . GLN A 1 124 ? 30.240 -0.479 -24.993 1.00 88.44 124 GLN A O 1
ATOM 1025 N N . TYR A 1 125 ? 30.912 -2.320 -23.890 1.00 86.31 125 TYR A N 1
ATOM 1026 C CA . TYR A 1 125 ? 31.650 -1.595 -22.862 1.00 86.31 125 TYR A CA 1
ATOM 1027 C C . TYR A 1 125 ? 32.775 -0.750 -23.476 1.00 86.31 125 TYR A C 1
ATOM 1029 O O . TYR A 1 125 ? 32.858 0.450 -23.221 1.00 86.31 125 TYR A O 1
ATOM 1037 N N . GLU A 1 126 ? 33.564 -1.324 -24.387 1.00 88.31 126 GLU A N 1
ATOM 1038 C CA . GLU A 1 126 ? 34.615 -0.607 -25.124 1.00 88.31 126 GLU A CA 1
ATOM 1039 C C . GLU A 1 126 ? 34.058 0.581 -25.929 1.00 88.31 126 GLU A C 1
ATOM 1041 O O . GLU A 1 126 ? 34.633 1.669 -25.919 1.00 88.31 126 GLU A O 1
ATOM 1046 N N . LYS A 1 127 ? 32.887 0.425 -26.564 1.00 90.00 127 LYS A N 1
ATOM 1047 C CA . LYS A 1 127 ? 32.194 1.529 -27.259 1.00 90.00 127 LYS A CA 1
ATOM 1048 C C . LYS A 1 127 ? 31.706 2.624 -26.313 1.00 90.00 127 LYS A C 1
ATOM 1050 O O . LYS A 1 127 ? 31.593 3.776 -26.732 1.00 90.00 127 LYS A O 1
ATOM 1055 N N . MET A 1 128 ? 31.348 2.287 -25.077 1.00 89.25 128 MET A N 1
ATOM 1056 C CA . MET A 1 128 ? 30.959 3.274 -24.067 1.00 89.25 128 MET A CA 1
ATOM 1057 C C . MET A 1 128 ? 32.176 4.038 -23.542 1.00 89.25 128 MET A C 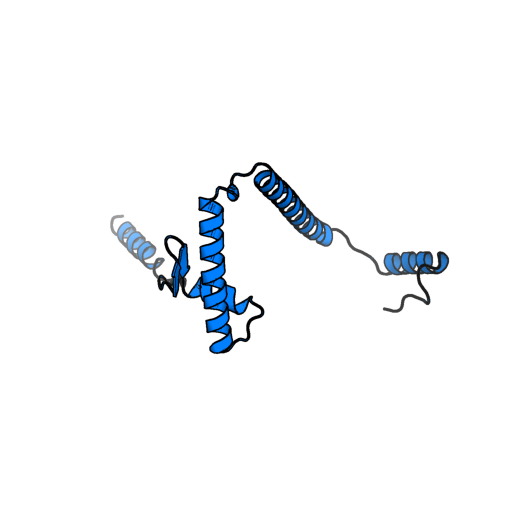1
ATOM 1059 O O . MET A 1 128 ? 32.076 5.252 -23.360 1.00 89.25 128 MET A O 1
ATOM 1063 N N . VAL A 1 129 ? 33.317 3.364 -23.380 1.00 88.19 129 VAL A N 1
ATOM 1064 C CA . VAL A 1 129 ? 34.601 3.984 -23.016 1.00 88.19 129 VAL A CA 1
ATOM 1065 C C . VAL A 1 129 ? 35.073 4.953 -24.100 1.00 88.19 129 VAL A C 1
ATOM 1067 O O . VAL A 1 129 ? 35.392 6.099 -23.794 1.00 88.19 129 VAL A O 1
ATOM 1070 N N . ASP A 1 130 ? 35.015 4.557 -25.375 1.00 88.25 130 ASP A N 1
ATOM 1071 C CA . ASP A 1 130 ? 35.359 5.426 -26.516 1.00 88.25 130 ASP A CA 1
ATOM 1072 C C . ASP A 1 130 ? 34.487 6.697 -26.575 1.00 88.25 130 ASP A C 1
ATOM 1074 O O . ASP A 1 130 ? 34.941 7.782 -26.936 1.00 88.25 130 ASP A O 1
ATOM 1078 N N . LYS A 1 131 ? 33.228 6.595 -26.134 1.00 89.94 131 LYS A N 1
ATOM 1079 C CA . LYS A 1 131 ? 32.288 7.725 -26.044 1.00 89.94 131 LYS A CA 1
ATOM 1080 C C . LYS A 1 131 ? 32.411 8.543 -24.754 1.00 89.94 131 LYS A C 1
ATOM 1082 O O . LYS A 1 131 ? 31.626 9.474 -24.571 1.00 89.94 131 LYS A O 1
ATOM 1087 N N . GLY A 1 132 ? 33.334 8.199 -23.855 1.00 86.88 132 GLY A N 1
ATOM 1088 C CA . GLY A 1 132 ? 33.496 8.850 -22.550 1.00 86.88 132 GLY A CA 1
ATOM 1089 C C . GLY A 1 132 ? 32.326 8.625 -21.585 1.00 86.88 132 GLY A C 1
ATOM 1090 O O . GLY A 1 132 ? 32.144 9.399 -20.650 1.00 86.88 132 GLY A O 1
ATOM 1091 N N . ALA A 1 133 ? 31.502 7.601 -21.824 1.00 83.12 133 ALA A N 1
ATOM 1092 C CA . ALA A 1 133 ? 30.371 7.228 -20.973 1.00 83.12 133 ALA A CA 1
ATOM 1093 C C . ALA A 1 133 ? 30.741 6.171 -19.911 1.00 83.12 133 ALA A C 1
ATOM 1095 O O . ALA A 1 133 ? 29.906 5.842 -19.069 1.00 83.12 133 ALA A O 1
ATOM 1096 N N . ALA A 1 134 ? 31.965 5.635 -19.960 1.00 83.19 134 ALA A N 1
ATOM 1097 C CA . ALA A 1 134 ? 32.540 4.699 -18.996 1.00 83.19 134 ALA A CA 1
ATOM 1098 C C . ALA A 1 134 ? 34.070 4.882 -18.918 1.00 83.19 134 ALA A C 1
ATOM 1100 O O . ALA A 1 134 ? 34.676 5.409 -19.851 1.00 83.19 134 ALA A O 1
ATOM 1101 N N . GLU A 1 135 ? 34.693 4.432 -17.826 1.00 79.12 135 GLU A N 1
ATOM 1102 C CA . GLU A 1 135 ? 36.148 4.472 -17.614 1.00 79.12 135 GLU A CA 1
ATOM 1103 C C . GLU A 1 135 ? 36.682 3.061 -17.296 1.00 79.12 135 GLU A C 1
ATOM 1105 O O . GLU A 1 135 ? 35.987 2.250 -16.683 1.00 79.12 135 GLU A O 1
ATOM 1110 N N . GLY A 1 136 ? 37.919 2.758 -17.706 1.00 76.81 136 GLY A N 1
ATOM 1111 C CA . GLY A 1 136 ? 38.562 1.451 -17.483 1.00 76.81 136 GLY A CA 1
ATOM 1112 C C . GLY A 1 136 ? 38.228 0.387 -18.540 1.00 76.81 136 GLY A C 1
ATOM 1113 O O . GLY A 1 136 ? 37.682 0.703 -19.592 1.00 76.81 136 GLY A O 1
ATOM 1114 N N . SER A 1 137 ? 38.583 -0.875 -18.280 1.00 71.19 137 SER A N 1
ATOM 1115 C CA . SER A 1 137 ? 38.210 -2.044 -19.096 1.00 71.19 137 SER A CA 1
ATOM 1116 C C . SER A 1 137 ? 37.200 -2.916 -18.357 1.00 71.19 137 SER A C 1
ATOM 1118 O O . SER A 1 137 ? 37.167 -2.906 -17.130 1.00 71.19 137 SER A O 1
ATOM 1120 N N . TYR A 1 138 ? 36.395 -3.680 -19.096 1.00 71.25 138 TYR A N 1
ATOM 1121 C CA . TYR A 1 138 ? 35.516 -4.673 -18.486 1.00 71.25 138 TYR A CA 1
ATOM 1122 C C . TYR A 1 138 ? 36.357 -5.802 -17.865 1.00 71.25 138 TYR A C 1
ATOM 1124 O O . TYR A 1 138 ? 37.145 -6.435 -18.571 1.00 71.25 138 TYR A O 1
ATOM 1132 N N . GLU A 1 139 ? 36.198 -6.030 -16.561 1.00 70.44 139 GLU A N 1
ATOM 1133 C CA . GLU A 1 139 ? 36.751 -7.165 -15.812 1.00 70.44 139 GLU A CA 1
ATOM 1134 C C . GLU A 1 139 ? 35.562 -7.960 -15.233 1.00 70.44 139 GLU A C 1
ATOM 1136 O O . GLU A 1 139 ? 34.676 -7.349 -14.634 1.00 70.44 139 GLU A O 1
ATOM 1141 N N . GLU A 1 140 ? 35.517 -9.279 -15.481 1.00 57.31 140 GLU A N 1
ATOM 1142 C CA . GLU A 1 140 ? 34.452 -10.210 -15.033 1.00 57.31 140 GLU A CA 1
ATOM 1143 C C . GLU A 1 140 ? 34.310 -10.302 -13.503 1.00 57.31 140 GLU A C 1
ATOM 1145 O O . GLU A 1 140 ? 35.348 -10.410 -12.805 1.00 57.31 140 GLU A O 1
#

Secondary structure (DSSP, 8-state):
--HHHHHHHHHHHTSSS-----PPP--EEEEETTEEEEHHHHHHHHHTSSS-SSHHHHHHHHHHHHHHHHHHHHHHHTTGGG-HHHHHHHHHHHHHHHHHHHHHHHHHHHHTT-PPPHHHHHHHHHHHHHTTSS-S----

Sequence (140 aa):
MRNHIVFWLILFGLIFTIGCAKGPSETTAVRVNEFVMSADEFQEQFDNSDYPANKEGKEKFLKDLISRKLLLQEAEQMGLDKEPEFLKEVERFWEKTLLKNIIYRKSKELAGEVSVYEDEIRAQYEKMVDKGAAEGSYEE

Mean predicted aligned error: 14.06 Å